Protein AF-A0A2X1H2M9-F1 (afdb_monomer_lite)

Structure (mmCIF, N/CA/C/O backbone):
data_AF-A0A2X1H2M9-F1
#
_entry.id   AF-A0A2X1H2M9-F1
#
loop_
_atom_site.group_PDB
_atom_site.id
_atom_site.type_symbol
_atom_site.label_atom_id
_atom_site.label_alt_id
_atom_site.label_comp_id
_atom_site.label_asym_id
_atom_site.label_entity_id
_atom_site.label_seq_id
_atom_site.pdbx_PDB_ins_code
_atom_site.Cartn_x
_atom_site.Cartn_y
_atom_site.Cartn_z
_atom_site.occupancy
_atom_site.B_iso_or_equiv
_atom_site.auth_seq_id
_atom_site.auth_comp_id
_atom_site.auth_asym_id
_atom_site.auth_atom_id
_atom_site.pdbx_PDB_model_num
ATOM 1 N N . MET A 1 1 ? 17.904 -31.950 -15.351 1.00 80.81 1 MET A N 1
ATOM 2 C CA . MET A 1 1 ? 18.878 -31.372 -16.317 1.00 80.81 1 MET A CA 1
ATOM 3 C C . MET A 1 1 ? 19.883 -30.511 -15.540 1.00 80.81 1 MET A C 1
ATOM 5 O O . MET A 1 1 ? 19.504 -30.005 -14.493 1.00 80.81 1 MET A O 1
ATOM 9 N N . LYS A 1 2 ? 21.153 -30.356 -15.945 1.00 85.75 2 LYS A N 1
ATOM 10 C CA . LYS A 1 2 ? 22.104 -29.444 -15.259 1.00 85.75 2 LYS A CA 1
ATOM 11 C C . LYS A 1 2 ? 22.202 -28.134 -16.041 1.00 85.75 2 LYS A C 1
ATOM 13 O O . LYS A 1 2 ? 22.346 -28.184 -17.255 1.00 85.75 2 LYS A O 1
ATOM 18 N N . GLY A 1 3 ? 22.130 -27.000 -15.351 1.00 85.25 3 GLY A N 1
ATOM 19 C CA . GLY A 1 3 ? 22.289 -25.674 -15.940 1.00 85.25 3 GLY A CA 1
ATOM 20 C C . GLY A 1 3 ? 23.751 -25.268 -16.149 1.00 85.25 3 GLY A C 1
ATOM 21 O O . GLY A 1 3 ? 24.701 -26.011 -15.846 1.00 85.25 3 GLY A O 1
ATOM 22 N N . ASP A 1 4 ? 23.925 -24.048 -16.648 1.00 90.62 4 ASP A N 1
ATOM 23 C CA . ASP A 1 4 ? 25.236 -23.469 -16.922 1.00 90.62 4 ASP A CA 1
ATOM 24 C C . ASP A 1 4 ? 26.078 -23.276 -15.659 1.00 90.62 4 ASP A C 1
ATOM 26 O O . ASP A 1 4 ? 25.586 -23.181 -14.530 1.00 90.62 4 ASP A O 1
ATOM 30 N N . LYS A 1 5 ? 27.403 -23.264 -15.845 1.00 89.62 5 LYS A N 1
ATOM 31 C CA . LYS A 1 5 ? 28.344 -23.098 -14.736 1.00 89.62 5 LYS A CA 1
ATOM 32 C C . LYS A 1 5 ? 28.376 -21.631 -14.318 1.00 89.62 5 LYS A C 1
ATOM 34 O O . LYS A 1 5 ? 28.976 -20.797 -14.991 1.00 89.62 5 LYS A O 1
ATOM 39 N N . VAL A 1 6 ? 27.811 -21.344 -13.154 1.00 88.44 6 VAL A N 1
ATOM 40 C CA . VAL A 1 6 ? 27.888 -20.031 -12.517 1.00 88.44 6 VAL A CA 1
ATOM 41 C C . VAL A 1 6 ? 29.233 -19.915 -11.805 1.00 88.44 6 VAL A C 1
ATOM 43 O O . VAL A 1 6 ? 29.541 -20.702 -10.911 1.00 88.44 6 VAL A O 1
ATOM 46 N N . LEU A 1 7 ? 30.063 -18.949 -12.201 1.00 89.06 7 LEU A N 1
ATOM 47 C CA . LEU A 1 7 ? 31.366 -18.697 -11.579 1.00 89.06 7 LEU A CA 1
ATOM 48 C C . LEU A 1 7 ? 31.261 -17.578 -10.539 1.00 89.06 7 LEU A C 1
ATOM 50 O O . LEU A 1 7 ? 31.043 -16.416 -10.874 1.00 89.06 7 LEU A O 1
ATOM 54 N N . VAL A 1 8 ? 31.494 -17.918 -9.275 1.00 85.12 8 VAL A N 1
ATOM 55 C CA . VAL A 1 8 ? 31.587 -16.968 -8.167 1.00 85.12 8 VAL A CA 1
ATOM 56 C C . VAL A 1 8 ? 33.045 -16.559 -7.986 1.00 85.12 8 VAL A C 1
ATOM 58 O O . VAL A 1 8 ? 33.900 -17.358 -7.597 1.00 85.12 8 VAL A O 1
ATOM 61 N N . PHE A 1 9 ? 33.338 -15.289 -8.261 1.00 87.75 9 PHE A N 1
ATOM 62 C CA . PHE A 1 9 ? 34.665 -14.713 -8.067 1.00 87.75 9 PHE A CA 1
ATOM 63 C C . PHE A 1 9 ? 34.738 -13.938 -6.753 1.00 87.75 9 PHE A C 1
ATOM 65 O O . PHE A 1 9 ? 34.072 -12.919 -6.577 1.00 87.75 9 PHE A O 1
ATOM 72 N N . LYS A 1 10 ? 35.601 -14.386 -5.840 1.00 88.88 10 LYS A N 1
ATOM 73 C CA . LYS A 1 10 ? 35.877 -13.703 -4.576 1.00 88.88 10 LYS A CA 1
ATOM 74 C C . LYS A 1 10 ? 37.287 -13.126 -4.604 1.00 88.88 10 LYS A C 1
ATOM 76 O O . LYS A 1 10 ? 38.259 -13.853 -4.788 1.00 88.88 10 LYS A O 1
ATOM 81 N N . LYS A 1 11 ? 37.411 -11.814 -4.392 1.00 90.75 11 LYS A N 1
ATOM 82 C CA . LYS A 1 11 ? 38.694 -11.096 -4.381 1.00 90.75 11 LYS A CA 1
ATOM 83 C C . LYS A 1 11 ? 38.776 -10.165 -3.179 1.00 90.75 11 LYS A C 1
ATOM 85 O O . LYS A 1 11 ? 37.911 -9.312 -3.002 1.00 90.75 11 LYS A O 1
ATOM 90 N N . LYS A 1 12 ? 39.837 -10.290 -2.378 1.00 90.75 12 LYS A N 1
ATOM 91 C CA . LYS A 1 12 ? 40.106 -9.408 -1.230 1.00 90.75 12 LYS A CA 1
ATOM 92 C C . LYS A 1 12 ? 41.266 -8.472 -1.565 1.00 90.75 12 LYS A C 1
ATOM 94 O O . LYS A 1 12 ? 42.352 -8.913 -1.943 1.00 90.75 12 LYS A O 1
ATOM 99 N N . ARG A 1 13 ? 41.041 -7.158 -1.457 1.00 86.44 13 ARG A N 1
ATOM 100 C CA . ARG A 1 13 ? 42.069 -6.142 -1.743 1.00 86.44 13 ARG A CA 1
ATOM 101 C C . ARG A 1 13 ? 43.214 -6.266 -0.725 1.00 86.44 13 ARG A C 1
ATOM 103 O O . ARG A 1 13 ? 42.954 -6.475 0.454 1.00 86.44 13 ARG A O 1
ATOM 110 N N . ARG A 1 14 ? 44.464 -6.104 -1.179 1.00 86.38 14 ARG A N 1
ATOM 111 C CA . ARG A 1 14 ? 45.709 -6.100 -0.368 1.00 86.38 14 ARG A CA 1
ATOM 112 C C . ARG A 1 14 ? 46.116 -7.425 0.292 1.00 86.38 14 ARG A C 1
ATOM 114 O O . ARG A 1 14 ? 47.089 -7.445 1.029 1.00 86.38 14 ARG A O 1
ATOM 121 N N . LYS A 1 15 ? 45.396 -8.522 0.046 1.00 86.00 15 LYS A N 1
ATOM 122 C CA . LYS A 1 15 ? 45.678 -9.823 0.679 1.00 86.00 15 LYS A CA 1
ATOM 123 C C . LYS A 1 15 ? 46.016 -10.939 -0.312 1.00 86.00 15 LYS A C 1
ATOM 125 O O . LYS A 1 15 ? 45.961 -12.096 0.069 1.00 86.00 15 LYS A O 1
ATOM 130 N N . GLY A 1 16 ? 46.274 -10.624 -1.587 1.00 81.62 16 GLY A N 1
ATOM 131 C CA . GLY A 1 16 ? 46.575 -11.616 -2.641 1.00 81.62 16 GLY A CA 1
ATOM 132 C C . GLY A 1 16 ? 45.422 -12.569 -3.002 1.00 81.62 16 GLY A C 1
ATOM 133 O O . GLY A 1 16 ? 45.387 -13.107 -4.100 1.00 81.62 16 GLY A O 1
ATOM 134 N N . TYR A 1 17 ? 44.430 -12.705 -2.124 1.00 87.69 1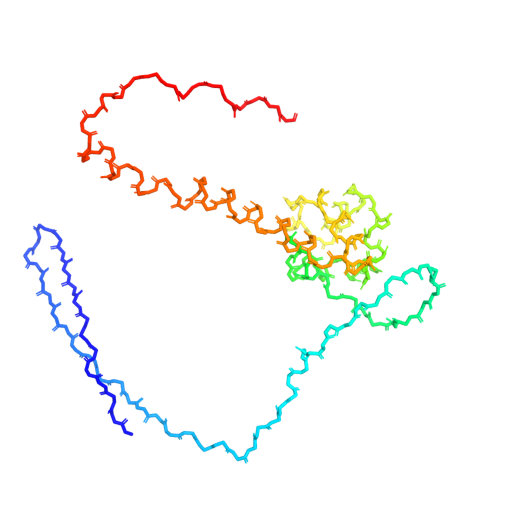7 TYR A N 1
ATOM 135 C CA . TYR A 1 17 ? 43.310 -13.624 -2.225 1.00 87.69 17 TYR A CA 1
ATOM 136 C C . TYR A 1 17 ? 42.391 -13.300 -3.408 1.00 87.69 17 TYR A C 1
ATOM 138 O O . TYR A 1 17 ? 41.703 -12.268 -3.428 1.00 87.69 17 TYR A O 1
ATOM 146 N N . LYS A 1 18 ? 42.373 -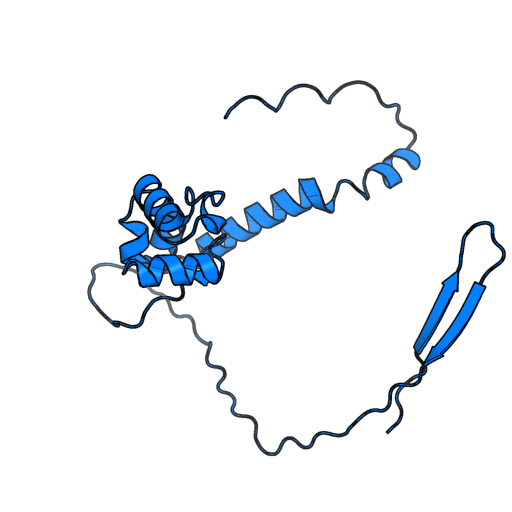14.212 -4.382 1.00 87.19 18 LYS A N 1
ATOM 147 C CA . LYS A 1 18 ? 41.492 -14.235 -5.553 1.00 87.19 18 LYS A CA 1
ATOM 148 C C . LYS A 1 18 ? 41.121 -15.692 -5.826 1.00 87.19 18 LYS A C 1
ATOM 150 O O . LYS A 1 18 ? 41.986 -16.472 -6.196 1.00 87.19 18 LYS A O 1
ATOM 155 N N . VAL A 1 19 ? 39.854 -16.045 -5.657 1.00 88.81 19 VAL A N 1
ATOM 156 C CA . VAL A 1 19 ? 39.346 -17.406 -5.867 1.00 88.81 19 VAL A CA 1
ATOM 157 C C . VAL A 1 19 ? 38.171 -17.348 -6.835 1.00 88.81 19 VAL A C 1
ATOM 159 O O . VAL A 1 19 ? 37.316 -16.468 -6.719 1.00 88.81 19 VAL A O 1
ATOM 162 N N . LYS A 1 20 ? 38.138 -18.266 -7.804 1.00 87.69 20 LYS A N 1
ATOM 163 C CA . LYS A 1 20 ? 36.997 -18.493 -8.698 1.00 87.69 20 LYS A CA 1
ATOM 164 C C . LYS A 1 20 ? 36.438 -19.876 -8.385 1.00 87.69 20 LYS A C 1
ATOM 166 O O . LYS A 1 20 ? 37.041 -20.864 -8.785 1.00 87.69 20 LYS A O 1
ATOM 171 N N . ASN A 1 21 ? 35.303 -19.937 -7.697 1.00 83.88 21 ASN A N 1
ATOM 172 C CA . ASN A 1 21 ? 34.604 -21.197 -7.447 1.00 83.88 21 ASN A CA 1
ATOM 173 C C . ASN A 1 21 ? 33.381 -21.280 -8.357 1.00 83.88 21 ASN A C 1
ATOM 175 O O . ASN A 1 21 ? 32.651 -20.305 -8.504 1.00 83.88 21 ASN A O 1
ATOM 179 N N . GLY A 1 22 ? 33.176 -22.430 -8.996 1.00 89.12 22 GLY A N 1
ATOM 180 C CA . GLY A 1 22 ? 32.034 -22.665 -9.877 1.00 89.12 22 GLY A CA 1
ATOM 181 C C . GLY A 1 22 ? 30.931 -23.458 -9.187 1.00 89.12 22 GLY A C 1
ATOM 182 O O . GLY A 1 22 ? 31.221 -24.401 -8.459 1.00 89.12 22 GLY A O 1
ATOM 183 N N . HIS A 1 23 ? 29.677 -23.120 -9.469 1.00 90.12 23 HIS A N 1
ATOM 184 C CA . HIS A 1 23 ? 28.495 -23.886 -9.087 1.00 90.12 23 HIS A CA 1
ATOM 185 C C . HIS A 1 23 ? 27.689 -24.240 -10.344 1.00 90.12 23 HIS A C 1
ATOM 187 O O . HIS A 1 23 ? 27.557 -23.419 -11.251 1.00 90.12 23 HIS A O 1
ATOM 193 N N . ARG A 1 24 ? 27.165 -25.467 -10.421 1.00 89.25 24 ARG A N 1
ATOM 194 C CA . ARG A 1 24 ? 26.214 -25.876 -11.464 1.00 89.25 24 ARG A CA 1
ATOM 195 C C . ARG A 1 24 ? 24.869 -26.122 -10.805 1.00 89.25 24 ARG A C 1
ATOM 197 O O . ARG A 1 24 ? 24.756 -27.028 -9.983 1.00 89.25 24 ARG A O 1
ATOM 204 N N . GLN A 1 25 ? 23.875 -25.333 -11.186 1.00 88.31 25 GLN A N 1
ATOM 205 C CA . GLN A 1 25 ? 22.525 -25.482 -10.669 1.00 88.31 25 GLN A CA 1
ATOM 206 C C . GLN A 1 25 ? 21.851 -26.684 -11.335 1.00 88.31 25 GLN A C 1
ATOM 208 O O . GLN A 1 25 ? 21.905 -26.843 -12.556 1.00 88.31 25 GLN A O 1
ATOM 213 N N . PHE A 1 26 ? 21.232 -27.550 -10.543 1.00 89.31 26 PHE A N 1
ATOM 214 C CA . PHE A 1 26 ? 20.363 -28.593 -11.074 1.00 89.31 26 PHE A CA 1
ATOM 215 C C . PHE A 1 26 ? 19.000 -27.976 -11.375 1.00 89.31 26 PHE A C 1
ATOM 217 O O . PHE A 1 26 ? 18.428 -27.286 -10.535 1.00 89.31 26 PHE A O 1
ATOM 224 N N . LEU A 1 27 ? 18.510 -28.196 -12.590 1.00 87.62 27 LEU A N 1
ATOM 225 C CA . LEU A 1 27 ? 17.196 -27.752 -13.027 1.00 87.62 27 LEU A CA 1
ATOM 226 C C . LEU A 1 27 ? 16.200 -28.899 -12.875 1.00 87.62 27 LEU A C 1
ATOM 228 O O . LEU A 1 27 ? 16.479 -30.036 -13.287 1.00 87.62 27 LEU A O 1
ATOM 232 N N . THR A 1 28 ? 15.040 -28.561 -12.324 1.00 89.00 28 THR A N 1
ATOM 233 C CA . THR A 1 28 ? 13.846 -29.399 -12.286 1.00 89.00 28 THR A CA 1
ATOM 234 C C . THR A 1 28 ? 12.938 -29.035 -13.455 1.00 89.00 28 THR A C 1
ATOM 236 O O . THR A 1 28 ? 12.855 -27.876 -13.860 1.00 89.00 28 THR A O 1
ATOM 239 N N . GLN A 1 29 ? 12.289 -30.041 -14.031 1.00 86.62 29 GLN A N 1
ATOM 240 C CA . GLN A 1 29 ? 11.278 -29.843 -15.061 1.00 86.62 29 GLN A CA 1
ATOM 241 C C . GLN A 1 29 ? 9.915 -29.847 -14.379 1.00 86.62 29 GLN A C 1
ATOM 243 O O . GLN A 1 29 ? 9.612 -30.767 -13.623 1.00 86.62 29 GLN A O 1
ATOM 248 N N . ILE A 1 30 ? 9.121 -28.810 -14.625 1.00 88.75 30 ILE A N 1
ATOM 249 C CA . ILE A 1 30 ? 7.754 -28.704 -14.118 1.00 88.75 30 ILE A CA 1
ATOM 250 C C . ILE A 1 30 ? 6.829 -28.838 -15.320 1.00 88.75 30 ILE A C 1
ATOM 252 O O . ILE A 1 30 ? 6.968 -28.094 -16.292 1.00 88.75 30 ILE A O 1
ATOM 256 N N . VAL A 1 31 ? 5.912 -29.798 -15.258 1.00 91.56 31 VAL A N 1
ATOM 257 C CA . VAL A 1 31 ? 4.810 -29.920 -16.213 1.00 91.56 31 VAL A CA 1
ATOM 258 C C . VAL A 1 31 ? 3.658 -29.086 -15.673 1.00 91.56 31 VAL A C 1
ATOM 260 O O . VAL A 1 31 ? 3.276 -29.229 -14.514 1.00 91.56 31 VAL A O 1
ATOM 263 N N . ILE A 1 32 ? 3.145 -28.176 -16.493 1.00 87.50 32 ILE A N 1
ATOM 264 C CA . ILE A 1 32 ? 1.996 -27.347 -16.143 1.00 87.50 32 ILE A CA 1
ATOM 265 C C . ILE A 1 32 ? 0.809 -27.914 -16.907 1.00 87.50 32 ILE A C 1
ATOM 267 O O . ILE A 1 32 ? 0.749 -27.793 -18.126 1.00 87.50 32 ILE A O 1
ATOM 271 N N . GLU A 1 33 ? -0.104 -28.557 -16.189 1.00 90.50 33 GLU A N 1
ATOM 272 C CA . GLU A 1 33 ? -1.267 -29.216 -16.791 1.00 90.50 33 GLU A CA 1
ATOM 273 C C . GLU A 1 33 ? -2.350 -28.213 -17.191 1.00 90.50 33 GLU A C 1
ATOM 275 O O . GLU A 1 33 ? -2.960 -28.353 -18.243 1.00 90.50 33 GLU A O 1
ATOM 280 N N . ASN A 1 34 ? -2.569 -27.173 -16.382 1.00 83.25 34 ASN A N 1
ATOM 281 C CA . ASN A 1 34 ? -3.553 -26.134 -16.658 1.00 83.25 34 ASN A CA 1
ATOM 282 C C . ASN A 1 34 ? -3.083 -24.780 -16.131 1.00 83.25 34 ASN A C 1
ATOM 284 O O . ASN A 1 34 ? -2.552 -24.666 -15.026 1.00 83.25 34 ASN A O 1
ATOM 288 N N . ILE A 1 35 ? -3.328 -23.735 -16.918 1.00 83.00 35 ILE A N 1
ATOM 289 C CA . ILE A 1 35 ? -3.108 -22.346 -16.523 1.00 83.00 35 ILE A CA 1
ATOM 290 C C . ILE A 1 35 ? -4.484 -21.706 -16.390 1.00 83.00 35 ILE A C 1
ATOM 292 O O . ILE A 1 35 ? -5.153 -21.436 -17.386 1.00 83.00 35 ILE A O 1
ATOM 296 N N . VAL A 1 36 ? -4.912 -21.430 -15.158 1.00 79.19 36 VAL A N 1
ATOM 297 C CA . VAL A 1 36 ? -6.049 -20.534 -14.933 1.00 79.19 36 VAL A CA 1
ATOM 298 C C . VAL A 1 36 ? -5.607 -19.126 -15.316 1.00 79.19 36 VAL A C 1
ATOM 300 O O . VAL A 1 36 ? -4.901 -18.450 -14.569 1.00 79.19 36 VAL A O 1
ATOM 303 N N . ALA A 1 37 ? -6.002 -18.668 -16.505 1.00 63.56 37 ALA A N 1
ATOM 304 C CA . ALA A 1 37 ? -5.729 -17.321 -17.012 1.00 63.56 37 ALA A CA 1
ATOM 305 C C . ALA A 1 37 ? -6.506 -16.220 -16.248 1.00 63.56 37 ALA A C 1
ATOM 307 O O . ALA A 1 37 ? -6.915 -15.212 -16.818 1.00 63.56 37 ALA A O 1
ATOM 308 N N . SER A 1 38 ? -6.729 -16.404 -14.945 1.00 54.47 38 SER A N 1
ATOM 309 C CA . SER A 1 38 ? -7.549 -15.545 -14.099 1.00 54.47 38 SER A CA 1
ATOM 310 C C . SER A 1 38 ? -6.900 -15.301 -12.736 1.00 54.47 38 SER A C 1
ATOM 312 O O . SER A 1 38 ? -7.502 -15.502 -11.685 1.00 54.47 38 SER A O 1
ATOM 314 N N . GLY A 1 39 ? -5.682 -14.764 -12.751 1.00 52.84 39 GLY A N 1
ATOM 315 C CA . GLY A 1 39 ? -5.355 -13.680 -11.829 1.00 52.84 39 GLY A CA 1
ATOM 316 C C . GLY A 1 39 ? -5.985 -12.403 -12.382 1.00 52.84 39 GLY A C 1
ATOM 317 O O . GLY A 1 39 ? -5.335 -11.659 -13.110 1.00 52.84 39 GLY A O 1
ATOM 318 N N . ALA A 1 40 ? -7.276 -12.191 -12.123 1.00 47.78 40 ALA A N 1
ATOM 319 C CA . ALA A 1 40 ? -8.020 -11.055 -12.650 1.00 47.78 40 ALA A CA 1
ATOM 320 C C . ALA A 1 40 ? -7.379 -9.715 -12.239 1.00 47.78 40 ALA A C 1
ATOM 322 O O . ALA A 1 40 ? -7.468 -9.287 -11.086 1.00 47.78 40 ALA A O 1
ATOM 323 N N . LYS A 1 41 ? -6.782 -9.025 -13.217 1.00 47.25 41 LYS A N 1
ATOM 324 C CA . LYS A 1 41 ? -6.807 -7.560 -13.311 1.00 47.25 41 LYS A CA 1
ATOM 325 C C . LYS A 1 41 ? -6.576 -7.090 -14.749 1.00 47.25 41 LYS A C 1
ATOM 327 O O . LYS A 1 41 ? -5.499 -6.653 -15.135 1.00 47.25 41 LYS A O 1
ATOM 332 N N . SER A 1 42 ? -7.654 -7.132 -15.514 1.00 38.03 42 SER A N 1
ATOM 333 C CA . SER A 1 42 ? -7.964 -6.233 -16.626 1.00 38.03 42 SER A CA 1
ATOM 334 C C . SER A 1 42 ? -9.461 -5.903 -16.442 1.00 38.03 42 SER A C 1
ATOM 336 O O . SER A 1 42 ? -10.198 -6.736 -15.926 1.00 38.03 42 SER A O 1
ATOM 338 N N . THR A 1 43 ? -9.981 -4.696 -16.638 1.00 37.53 43 THR A N 1
ATOM 339 C CA . THR A 1 43 ? -9.722 -3.696 -17.674 1.00 37.53 43 THR A CA 1
ATOM 340 C C . THR A 1 43 ? -10.170 -2.295 -17.220 1.00 37.53 43 THR A C 1
ATOM 342 O O . THR A 1 43 ? -10.988 -2.123 -16.318 1.00 37.53 43 THR A O 1
ATOM 345 N N . GLN A 1 44 ? -9.605 -1.283 -17.879 1.00 40.59 44 GLN A N 1
ATOM 346 C CA . GLN A 1 44 ? -10.081 0.098 -17.922 1.00 40.59 44 GLN A CA 1
ATOM 347 C C . GLN A 1 44 ? -11.388 0.210 -18.723 1.00 40.59 44 GLN A C 1
ATOM 349 O O . GLN A 1 44 ? -11.486 -0.386 -19.791 1.00 40.59 44 GLN A O 1
ATOM 354 N N . ALA A 1 45 ? -12.293 1.094 -18.294 1.00 41.22 45 ALA A N 1
ATOM 355 C CA . ALA A 1 45 ? -13.068 1.966 -19.181 1.00 41.22 45 ALA A CA 1
ATOM 356 C C . ALA A 1 45 ? -13.564 3.193 -18.390 1.00 41.22 45 ALA A C 1
ATOM 358 O O . ALA A 1 45 ? -14.150 3.061 -17.320 1.00 41.22 45 ALA A O 1
ATOM 359 N N . LYS A 1 46 ? -13.292 4.394 -18.912 1.00 43.03 46 LYS A N 1
ATOM 360 C CA . LYS A 1 46 ? -13.869 5.688 -18.498 1.00 43.03 46 LYS A CA 1
ATOM 361 C C . LYS A 1 46 ? -14.974 6.001 -19.524 1.00 43.03 46 LYS A C 1
ATOM 363 O O . LYS A 1 46 ? -14.709 5.784 -20.706 1.00 43.03 46 LYS A O 1
ATOM 368 N N . PRO A 1 47 ? -16.152 6.524 -19.133 1.00 45.81 47 PRO A N 1
ATOM 369 C CA . PRO A 1 47 ? 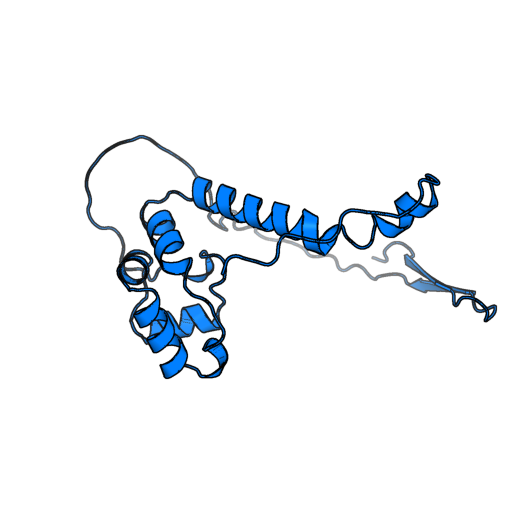-16.297 7.981 -19.140 1.00 45.81 47 PRO A CA 1
ATOM 370 C C . PRO A 1 47 ? -17.121 8.583 -17.975 1.00 45.81 47 PRO A C 1
ATOM 372 O O . PRO A 1 47 ? -18.059 7.998 -17.457 1.00 45.81 47 PRO A O 1
ATOM 375 N N . LYS A 1 48 ? -16.674 9.789 -17.602 1.00 42.34 48 LYS A N 1
ATOM 376 C CA . LYS A 1 48 ? -17.334 10.990 -17.044 1.00 42.34 48 LYS A CA 1
ATOM 377 C C . LYS A 1 48 ? -18.793 10.948 -16.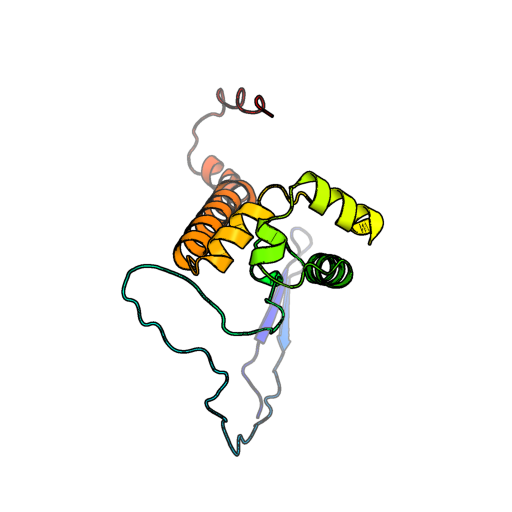504 1.00 42.34 48 LYS A C 1
ATOM 379 O O . LYS A 1 48 ? -19.729 10.717 -17.257 1.00 42.34 48 LYS A O 1
ATOM 384 N N . THR A 1 49 ? -18.902 11.478 -15.274 1.00 31.53 49 THR A N 1
ATOM 385 C CA . THR A 1 49 ? -19.916 12.427 -14.741 1.00 31.53 49 THR A CA 1
ATOM 386 C C . THR A 1 49 ? -21.024 11.888 -13.816 1.00 31.53 49 THR A C 1
ATOM 388 O O . THR A 1 49 ? -21.857 11.089 -14.208 1.00 31.53 49 THR A O 1
ATOM 391 N N . GLU A 1 50 ? -20.995 12.453 -12.598 1.00 41.78 50 GLU A N 1
ATOM 392 C CA . GLU A 1 50 ? -22.022 12.648 -11.557 1.00 41.78 50 GLU A CA 1
ATOM 393 C C . GLU A 1 50 ? -22.803 11.495 -10.893 1.00 41.78 50 GLU A C 1
ATOM 395 O O . GLU A 1 50 ? -23.569 10.767 -11.506 1.00 41.78 50 GLU A O 1
ATOM 400 N N . LYS A 1 51 ? -22.719 11.563 -9.551 1.00 37.69 51 LYS A N 1
ATOM 401 C CA . LYS A 1 51 ? -23.619 11.082 -8.489 1.00 37.69 51 LYS A CA 1
ATOM 402 C C . LYS A 1 51 ? -23.583 9.586 -8.135 1.00 37.69 51 LYS A C 1
ATOM 404 O O . LYS A 1 51 ? -23.952 8.700 -8.891 1.00 37.69 51 LYS A O 1
ATOM 409 N N . ALA A 1 52 ? -23.147 9.369 -6.889 1.00 46.09 52 ALA A N 1
ATOM 410 C CA . ALA A 1 52 ? -23.326 8.182 -6.051 1.00 46.09 52 ALA A CA 1
ATOM 411 C C . ALA A 1 52 ? -24.758 7.599 -6.164 1.00 46.09 52 ALA A C 1
ATOM 413 O O . ALA A 1 52 ? -25.668 8.396 -6.399 1.00 46.09 52 ALA A O 1
ATOM 414 N N . PRO A 1 53 ? -25.013 6.294 -5.888 1.00 55.69 53 PRO A N 1
ATOM 415 C CA . PRO A 1 53 ? -24.349 5.550 -4.809 1.00 55.69 53 PRO A CA 1
ATOM 416 C C . PRO A 1 53 ? -24.176 4.006 -4.989 1.00 55.69 53 PRO A C 1
ATOM 418 O O . PRO A 1 53 ? -24.731 3.372 -5.874 1.00 55.69 53 PRO A O 1
ATOM 421 N N . VAL A 1 54 ? -23.398 3.420 -4.066 1.00 55.31 54 VAL A N 1
ATOM 422 C CA . VAL A 1 54 ? -23.329 2.006 -3.605 1.00 55.31 54 VAL A CA 1
ATOM 423 C C . VAL A 1 54 ? -23.048 0.852 -4.597 1.00 55.31 54 VAL A C 1
ATOM 425 O O . VAL A 1 54 ? -23.919 0.400 -5.333 1.00 55.31 54 VAL A O 1
ATOM 428 N N . LYS A 1 55 ? -21.856 0.246 -4.461 1.00 39.34 55 LYS A N 1
ATOM 429 C CA . LYS A 1 55 ? -21.537 -1.206 -4.551 1.00 39.34 55 LYS A CA 1
ATOM 430 C C . LYS A 1 55 ? -20.027 -1.325 -4.283 1.00 39.34 55 LYS A C 1
ATOM 432 O O . LYS A 1 55 ? -19.247 -0.740 -5.015 1.00 39.34 55 LYS A O 1
ATOM 437 N N . SER A 1 56 ? -19.509 -1.973 -3.249 1.00 39.22 56 SER A N 1
ATOM 438 C CA . SER A 1 56 ? -19.967 -3.128 -2.480 1.00 39.22 56 SER A CA 1
ATOM 439 C C . SER A 1 56 ? -19.272 -3.121 -1.117 1.00 39.22 56 SER A C 1
ATOM 441 O O . SER A 1 56 ? -18.094 -2.784 -1.053 1.00 39.22 56 SER A O 1
ATOM 443 N N . ALA A 1 57 ? -19.978 -3.559 -0.075 1.00 49.97 57 ALA A N 1
ATOM 444 C CA . ALA A 1 57 ? -19.480 -3.825 1.275 1.00 49.97 57 ALA A CA 1
ATOM 445 C C . ALA A 1 57 ? -18.441 -4.969 1.311 1.00 49.97 57 ALA A C 1
ATOM 447 O O . ALA A 1 57 ? -18.673 -6.041 1.861 1.00 49.97 57 ALA A O 1
ATOM 448 N N . LYS A 1 58 ? -17.297 -4.755 0.666 1.00 60.66 58 LYS A N 1
ATOM 449 C CA . LYS A 1 58 ? -16.068 -5.519 0.855 1.00 60.66 58 LYS A CA 1
ATOM 450 C C . LYS A 1 58 ? -15.056 -4.527 1.399 1.00 60.66 58 LYS A C 1
ATOM 452 O O . LYS A 1 58 ? -14.931 -3.444 0.836 1.00 60.66 58 LYS A O 1
ATOM 457 N N . ALA A 1 59 ? -14.394 -4.887 2.495 1.00 72.69 59 ALA A N 1
ATOM 458 C CA . ALA A 1 59 ? -13.331 -4.073 3.066 1.00 72.69 59 ALA A CA 1
ATOM 459 C C . ALA A 1 59 ? -12.340 -3.673 1.962 1.00 72.69 59 ALA A C 1
ATOM 461 O O . ALA A 1 59 ? -11.936 -4.505 1.139 1.00 72.69 59 ALA A O 1
ATOM 462 N N . ASP A 1 60 ? -11.996 -2.391 1.920 1.00 85.81 60 ASP A N 1
ATOM 463 C CA . ASP A 1 60 ? -11.027 -1.877 0.971 1.00 85.81 60 ASP A CA 1
ATOM 464 C C . ASP A 1 60 ? -9.618 -2.312 1.372 1.00 85.81 60 ASP A C 1
ATOM 466 O O . ASP A 1 60 ? -9.261 -2.434 2.543 1.00 85.81 60 ASP A O 1
ATOM 470 N N . ASP A 1 61 ? -8.771 -2.503 0.367 1.00 87.00 61 ASP A N 1
ATOM 471 C CA . ASP A 1 61 ? -7.365 -2.816 0.590 1.00 87.00 61 ASP A CA 1
ATOM 472 C C . ASP A 1 61 ? -6.575 -1.541 0.921 1.00 87.00 61 ASP A C 1
ATOM 474 O O . ASP A 1 61 ? -5.995 -0.899 0.037 1.00 87.00 61 ASP A O 1
ATOM 478 N N . LEU A 1 62 ? -6.559 -1.178 2.207 1.00 87.69 62 LEU A N 1
ATOM 479 C CA . LEU A 1 62 ? -5.869 0.007 2.732 1.00 87.69 62 LEU A CA 1
ATOM 480 C C . LEU A 1 62 ? -4.364 0.027 2.415 1.00 87.69 62 LEU A C 1
ATOM 482 O O . LEU A 1 62 ? -3.767 1.098 2.367 1.00 87.69 62 LEU A O 1
ATOM 486 N N . LYS A 1 63 ? -3.752 -1.126 2.107 1.00 89.62 63 LYS A N 1
ATOM 487 C CA . LYS A 1 63 ? -2.326 -1.247 1.742 1.00 89.62 63 LYS A CA 1
ATOM 488 C C . LYS A 1 63 ? -1.982 -0.570 0.409 1.00 89.62 63 LYS A C 1
ATOM 490 O O . LYS A 1 63 ? -0.811 -0.436 0.068 1.00 89.62 63 LYS A O 1
ATOM 495 N N . LYS A 1 64 ? -2.985 -0.152 -0.373 1.00 86.44 64 LYS A N 1
ATOM 496 C CA . LYS A 1 64 ? -2.784 0.628 -1.609 1.00 86.44 64 LYS A CA 1
ATOM 497 C C . LYS A 1 64 ? -2.378 2.078 -1.348 1.00 86.44 64 LYS A C 1
ATOM 499 O O . LYS A 1 64 ? -1.926 2.749 -2.274 1.00 86.44 64 LYS A O 1
ATOM 504 N N . ILE A 1 65 ? -2.573 2.559 -0.125 1.00 86.31 65 ILE A N 1
ATOM 505 C CA . ILE A 1 65 ? -2.165 3.888 0.318 1.00 86.31 65 ILE A CA 1
ATOM 506 C C . ILE A 1 65 ? -0.678 3.835 0.680 1.00 86.31 65 ILE A C 1
ATOM 508 O O . ILE A 1 65 ? -0.220 2.933 1.383 1.00 86.31 65 ILE A O 1
ATOM 512 N N . GLU A 1 66 ? 0.097 4.787 0.167 1.00 84.69 66 GLU A N 1
ATOM 513 C CA . GLU A 1 66 ? 1.540 4.832 0.396 1.00 84.69 66 GLU A CA 1
ATOM 514 C C . GLU A 1 66 ? 1.818 5.133 1.877 1.00 84.69 66 GLU A C 1
ATOM 516 O O . GLU A 1 66 ? 1.342 6.120 2.426 1.00 84.69 66 GLU A O 1
ATOM 521 N N . GLY A 1 67 ? 2.587 4.265 2.535 1.00 84.56 67 GLY A N 1
ATOM 522 C CA . GLY A 1 67 ? 2.886 4.384 3.965 1.00 84.56 67 GLY A CA 1
ATOM 523 C C . GLY A 1 67 ? 1.978 3.557 4.880 1.00 84.56 67 GLY A C 1
ATOM 524 O O . GLY A 1 67 ? 2.362 3.322 6.025 1.00 84.56 67 GLY A O 1
ATOM 525 N N . ILE A 1 68 ? 0.851 3.019 4.389 1.00 88.12 68 ILE A N 1
ATOM 526 C CA . ILE A 1 68 ? 0.047 2.054 5.153 1.00 88.12 68 ILE A CA 1
ATOM 527 C C . ILE A 1 68 ? 0.623 0.646 4.966 1.00 88.12 68 ILE A C 1
ATOM 529 O O . ILE A 1 68 ? 0.417 -0.024 3.954 1.00 88.12 68 ILE A O 1
ATOM 533 N N . GLY A 1 69 ? 1.360 0.186 5.977 1.00 85.44 69 GLY A N 1
ATOM 534 C CA . GLY A 1 69 ? 1.835 -1.195 6.067 1.00 85.44 69 GLY A CA 1
ATOM 535 C C . GLY A 1 69 ? 0.749 -2.181 6.529 1.00 85.44 69 GLY A C 1
ATOM 536 O O . GLY A 1 69 ? -0.322 -1.763 6.970 1.00 85.44 69 GLY A O 1
ATOM 537 N N . PRO A 1 70 ? 1.023 -3.502 6.505 1.00 87.69 70 PRO A N 1
ATOM 538 C CA . PRO A 1 70 ? 0.059 -4.525 6.920 1.00 87.69 70 PRO A CA 1
ATOM 539 C C . PRO A 1 70 ? -0.441 -4.328 8.357 1.00 87.69 70 PRO A C 1
ATOM 541 O O . PRO A 1 70 ? -1.641 -4.379 8.583 1.00 87.69 70 PRO A O 1
ATOM 544 N N . LYS A 1 71 ? 0.452 -3.980 9.292 1.00 88.44 71 LYS A N 1
ATOM 545 C CA . LYS A 1 71 ? 0.089 -3.711 10.693 1.00 88.44 71 LYS A CA 1
ATOM 546 C C . LYS A 1 71 ? -0.784 -2.466 10.868 1.00 88.44 71 LYS A C 1
ATOM 548 O O . LYS A 1 71 ? -1.684 -2.463 11.695 1.00 88.44 71 LYS A O 1
ATOM 553 N N . ALA A 1 72 ? -0.523 -1.412 10.091 1.00 87.38 72 ALA A N 1
ATOM 554 C CA . ALA A 1 72 ? -1.339 -0.200 10.126 1.00 87.38 72 ALA A CA 1
ATOM 555 C C . ALA A 1 72 ? -2.731 -0.465 9.534 1.00 87.38 72 ALA A C 1
ATOM 557 O O . ALA A 1 72 ? -3.726 -0.032 10.101 1.00 87.38 72 ALA A O 1
ATOM 558 N N . ALA A 1 73 ? -2.810 -1.229 8.439 1.00 89.19 73 ALA A N 1
ATOM 559 C CA . ALA A 1 73 ? -4.083 -1.648 7.860 1.00 89.19 73 ALA A CA 1
ATOM 560 C C . ALA A 1 73 ? -4.901 -2.506 8.840 1.00 89.19 73 ALA A C 1
ATOM 562 O O . ALA A 1 73 ? -6.087 -2.257 9.012 1.00 89.19 73 ALA A O 1
ATOM 563 N N . GLU A 1 74 ? -4.272 -3.474 9.511 1.00 89.25 74 GLU A N 1
ATOM 564 C CA . GLU A 1 74 ? -4.923 -4.299 10.538 1.00 89.25 74 GLU A CA 1
ATOM 565 C C . GLU A 1 74 ? -5.430 -3.456 11.712 1.00 89.25 74 GLU A C 1
ATOM 567 O O . GLU A 1 74 ? -6.575 -3.625 12.119 1.00 89.25 74 GLU A O 1
ATOM 572 N N . ALA A 1 75 ? -4.629 -2.504 12.204 1.00 89.94 75 ALA A N 1
ATOM 573 C CA . ALA A 1 75 ? -5.037 -1.606 13.283 1.00 89.94 75 ALA A CA 1
ATOM 574 C C . ALA A 1 75 ? -6.238 -0.723 12.898 1.00 89.94 75 ALA A C 1
ATOM 576 O O . ALA A 1 75 ? -7.177 -0.569 13.674 1.00 89.94 75 ALA A O 1
ATOM 577 N N . LEU A 1 76 ? -6.245 -0.186 11.675 1.00 88.44 76 LEU A N 1
ATOM 578 C CA . LEU A 1 76 ? -7.354 0.625 11.169 1.00 88.44 76 LEU A CA 1
ATOM 579 C C . LEU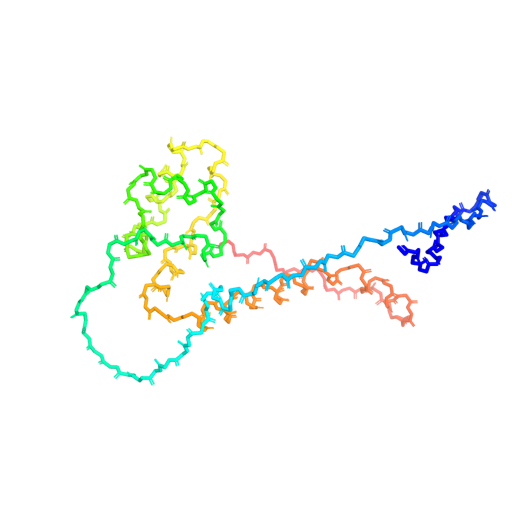 A 1 76 ? -8.635 -0.200 10.991 1.00 88.44 76 LEU A C 1
ATOM 581 O O . LEU A 1 76 ? -9.711 0.248 11.382 1.00 88.44 76 LEU A O 1
ATOM 585 N N . VAL A 1 77 ? -8.522 -1.423 10.466 1.00 90.12 77 VAL A N 1
ATOM 586 C CA . VAL A 1 77 ? -9.658 -2.347 10.332 1.00 90.12 77 VAL A CA 1
ATOM 587 C C . VAL A 1 77 ? -10.190 -2.765 11.705 1.00 90.12 77 VAL A C 1
ATOM 589 O O . VAL A 1 77 ? -11.405 -2.787 11.890 1.00 90.12 77 VAL A O 1
ATOM 592 N N . ALA A 1 78 ? -9.313 -3.029 12.680 1.00 88.44 78 ALA A N 1
ATOM 593 C CA . ALA A 1 78 ? -9.700 -3.336 14.060 1.00 88.44 78 ALA A CA 1
ATOM 594 C C . ALA A 1 78 ? -10.469 -2.176 14.720 1.00 88.44 78 ALA A C 1
ATOM 596 O O . ALA A 1 78 ? -11.416 -2.413 15.464 1.00 88.44 78 ALA A O 1
ATOM 597 N N . ALA A 1 79 ? -10.130 -0.931 14.375 1.00 88.25 79 ALA A N 1
ATOM 598 C CA . ALA A 1 79 ? -10.857 0.271 14.783 1.00 88.25 79 ALA A CA 1
ATOM 599 C C . ALA A 1 79 ? -12.127 0.561 13.947 1.00 88.25 79 ALA A C 1
ATOM 601 O O . ALA A 1 79 ? -12.739 1.620 14.086 1.00 88.25 79 ALA A O 1
ATOM 602 N N . GLY A 1 80 ? -12.529 -0.345 13.046 1.00 87.62 80 GLY A N 1
ATOM 603 C CA . GLY A 1 80 ? -13.726 -0.211 12.205 1.00 87.62 80 GLY A CA 1
ATOM 604 C C . GLY A 1 80 ? -13.555 0.674 10.962 1.00 87.62 80 GLY A C 1
ATOM 605 O O . GLY A 1 80 ? -14.525 0.913 10.228 1.00 87.62 80 GLY A O 1
ATOM 606 N N . VAL A 1 81 ? -12.332 1.143 10.693 1.00 88.38 81 VAL A N 1
ATOM 607 C CA . VAL A 1 81 ? -11.947 1.908 9.499 1.00 88.38 81 VAL A CA 1
ATOM 608 C C . VAL A 1 81 ? -11.492 0.929 8.417 1.00 88.38 81 VAL A C 1
ATOM 610 O O . VAL A 1 81 ? -10.312 0.749 8.154 1.00 88.38 81 VAL A O 1
ATOM 613 N N . ASP A 1 82 ? -12.459 0.264 7.796 1.00 89.56 82 ASP A N 1
ATOM 614 C CA . ASP A 1 82 ? -12.261 -0.806 6.806 1.00 89.56 82 ASP A CA 1
ATOM 615 C C . ASP A 1 82 ? -12.360 -0.347 5.339 1.00 89.56 82 ASP A C 1
ATOM 617 O O . ASP A 1 82 ? -12.178 -1.148 4.427 1.00 89.56 82 ASP A O 1
ATOM 621 N N . THR A 1 83 ? -12.676 0.925 5.089 1.00 90.88 83 THR A N 1
ATOM 622 C CA . THR A 1 83 ? -12.935 1.470 3.746 1.00 90.88 83 THR A CA 1
ATOM 623 C C . THR A 1 83 ? -12.189 2.778 3.522 1.00 90.88 83 THR A C 1
ATOM 625 O O . THR A 1 83 ? -11.985 3.559 4.457 1.00 90.88 83 THR A O 1
ATOM 628 N N . PHE A 1 84 ? -11.830 3.069 2.267 1.00 89.88 84 PHE A N 1
ATOM 629 C CA . PHE A 1 84 ? -11.169 4.326 1.899 1.00 89.88 84 PHE A CA 1
ATOM 630 C C . PHE A 1 84 ? -12.027 5.536 2.273 1.00 89.88 84 PHE A C 1
ATOM 632 O O . PHE A 1 84 ? -11.511 6.537 2.760 1.00 89.88 84 PHE A O 1
ATOM 639 N N . ALA A 1 85 ? -13.348 5.420 2.124 1.00 89.19 85 ALA A N 1
ATOM 640 C CA . ALA A 1 85 ? -14.286 6.476 2.482 1.00 89.19 85 ALA A CA 1
ATOM 641 C C . ALA A 1 85 ? -14.342 6.745 3.997 1.00 89.19 85 ALA A C 1
ATOM 643 O O . ALA A 1 85 ? -14.488 7.897 4.399 1.00 89.19 85 ALA A O 1
ATOM 644 N N . LYS A 1 86 ? -14.228 5.712 4.847 1.00 90.62 86 LYS A N 1
ATOM 645 C CA . LYS A 1 86 ? -14.152 5.898 6.306 1.00 90.62 86 LYS A CA 1
ATOM 646 C C . LYS A 1 86 ? -12.821 6.529 6.706 1.00 90.62 86 LYS A C 1
ATOM 648 O O . LYS A 1 86 ? -12.817 7.446 7.520 1.00 90.62 86 LYS A O 1
ATOM 653 N N . LEU A 1 87 ? -11.718 6.086 6.099 1.00 89.94 87 LEU A N 1
ATOM 654 C CA . LEU A 1 87 ? -10.388 6.627 6.379 1.00 89.94 87 LEU A CA 1
ATOM 655 C C . LEU A 1 87 ? -10.259 8.092 5.944 1.00 89.94 87 LEU A C 1
ATOM 657 O O . LEU A 1 87 ? -9.698 8.895 6.677 1.00 89.94 87 LEU A O 1
ATOM 661 N N . ALA A 1 88 ? -10.818 8.458 4.789 1.00 90.12 88 ALA A N 1
ATOM 662 C CA . ALA A 1 88 ? -10.780 9.827 4.279 1.00 90.12 88 ALA A CA 1
ATOM 663 C C . ALA A 1 88 ? -11.590 10.825 5.125 1.00 90.12 88 ALA A C 1
ATOM 665 O O . ALA A 1 88 ? -11.281 12.013 5.138 1.00 90.12 88 ALA A O 1
ATOM 666 N N . LYS A 1 89 ? -12.625 10.349 5.829 1.00 90.56 89 LYS A N 1
ATOM 667 C CA . LYS A 1 89 ? -13.449 11.168 6.731 1.00 90.56 89 LYS A CA 1
ATOM 668 C C . LYS A 1 89 ? -12.812 11.391 8.102 1.00 90.56 89 LYS A C 1
ATOM 670 O O . LYS A 1 89 ? -13.260 12.280 8.818 1.00 90.56 89 LYS A O 1
ATOM 675 N N . LYS A 1 90 ? -11.828 10.574 8.481 1.00 90.00 90 LYS A N 1
ATOM 676 C CA . LYS A 1 90 ? -11.125 10.695 9.758 1.00 90.00 90 LYS A CA 1
ATOM 677 C C . LYS A 1 90 ? -10.050 11.774 9.683 1.00 90.00 90 LYS A C 1
ATOM 679 O O . LYS A 1 90 ? -9.381 11.925 8.660 1.00 90.00 90 LYS A O 1
ATOM 684 N N . SER A 1 91 ? -9.881 12.519 10.772 1.00 87.19 91 SER A N 1
ATOM 685 C CA . SER A 1 91 ? -8.815 13.511 10.878 1.00 87.19 91 SER A CA 1
ATOM 686 C C . SER A 1 91 ? -7.459 12.828 11.095 1.00 87.19 91 SER A C 1
ATOM 688 O O . SER A 1 91 ? -7.371 11.698 11.582 1.00 87.19 91 SER A O 1
ATOM 690 N N . VAL A 1 92 ? -6.374 13.518 10.735 1.00 87.88 92 VAL A N 1
ATOM 691 C CA . VAL A 1 92 ? -4.998 13.024 10.930 1.00 87.88 92 VAL A CA 1
ATOM 692 C C . VAL A 1 92 ? -4.733 12.702 12.406 1.00 87.88 92 VAL A C 1
ATOM 694 O O . VAL A 1 92 ? -4.072 11.713 12.721 1.00 87.88 92 VAL A O 1
ATOM 697 N N . GLU A 1 93 ? -5.293 13.510 13.304 1.00 88.62 93 GLU A N 1
ATOM 698 C CA . GLU A 1 93 ? -5.187 13.354 14.754 1.00 88.62 93 GLU A CA 1
ATOM 699 C C . GLU A 1 93 ? -5.922 12.106 15.235 1.00 88.62 93 GLU A C 1
ATOM 701 O O . GLU A 1 93 ? -5.335 11.291 15.937 1.00 88.62 93 GLU A O 1
ATOM 706 N N . GLU A 1 94 ? -7.165 11.897 14.793 1.00 89.31 94 GLU A N 1
ATOM 707 C CA . GLU A 1 94 ? -7.932 10.699 15.139 1.00 89.31 94 GLU A CA 1
ATOM 708 C C . GLU A 1 94 ? -7.231 9.427 14.654 1.00 89.31 94 GLU A C 1
ATOM 710 O O . GLU A 1 94 ? -7.161 8.443 15.385 1.00 89.31 94 GLU A O 1
ATOM 715 N N . ILE A 1 95 ? -6.683 9.445 13.433 1.00 88.12 95 ILE A N 1
ATOM 716 C CA . ILE A 1 95 ? -5.923 8.314 12.887 1.00 88.12 95 ILE A CA 1
ATOM 717 C C . ILE A 1 95 ? -4.695 8.041 13.760 1.00 88.12 95 ILE A C 1
ATOM 719 O O . ILE A 1 95 ? -4.418 6.888 14.088 1.00 88.12 95 ILE A O 1
ATOM 723 N N . LYS A 1 96 ? -3.969 9.085 14.166 1.00 90.25 96 LYS A N 1
ATOM 724 C CA . LYS A 1 96 ? -2.795 8.951 15.033 1.00 90.25 96 LYS A CA 1
ATOM 725 C C . LYS A 1 96 ? -3.165 8.379 16.402 1.00 90.25 96 LYS A C 1
ATOM 727 O O . LYS A 1 96 ? -2.488 7.462 16.866 1.00 90.25 96 LYS A O 1
ATOM 732 N N . THR A 1 97 ? -4.251 8.861 17.003 1.00 90.31 97 THR A N 1
ATOM 733 C CA . THR A 1 97 ? -4.776 8.353 18.275 1.00 90.31 97 THR A CA 1
ATOM 734 C C . THR A 1 97 ? -5.136 6.875 18.155 1.00 90.31 97 THR A C 1
ATOM 736 O O . THR A 1 97 ? -4.575 6.069 18.892 1.00 90.31 97 THR A O 1
ATOM 739 N N . ILE A 1 98 ? -5.925 6.490 17.144 1.00 89.56 98 ILE A N 1
ATOM 740 C CA . ILE A 1 98 ? -6.308 5.092 16.876 1.00 89.56 98 ILE A CA 1
ATOM 741 C C . ILE A 1 98 ? -5.079 4.185 16.747 1.00 89.56 98 ILE A C 1
ATOM 743 O O . ILE A 1 98 ? -5.025 3.110 17.345 1.00 89.56 98 ILE A O 1
ATOM 747 N N . LEU A 1 99 ? -4.075 4.602 15.971 1.00 88.19 99 LEU A N 1
ATOM 748 C CA . LEU A 1 99 ? -2.856 3.816 15.775 1.00 88.19 99 LEU A CA 1
ATOM 749 C C . LEU A 1 99 ? -2.061 3.672 17.075 1.00 88.19 99 LEU A C 1
ATOM 751 O O . LEU A 1 99 ? -1.542 2.590 17.338 1.00 88.19 99 LEU A O 1
ATOM 755 N N . SER A 1 100 ? -1.978 4.738 17.875 1.00 87.38 100 SER A N 1
ATOM 756 C CA . SER A 1 100 ? -1.259 4.737 19.151 1.00 87.38 100 SER A CA 1
ATOM 757 C C . SER A 1 100 ? -1.950 3.896 20.229 1.00 87.38 100 SER A C 1
ATOM 759 O O . SER A 1 100 ? -1.265 3.172 20.949 1.00 87.38 100 SER A O 1
ATOM 761 N N . GLU A 1 101 ? -3.286 3.928 20.286 1.00 87.69 101 GLU A N 1
ATOM 762 C CA . GLU A 1 101 ? -4.110 3.119 21.194 1.00 87.69 101 GLU A CA 1
ATOM 763 C C . GLU A 1 101 ? -4.076 1.641 20.804 1.00 87.69 101 GLU A C 1
ATOM 765 O O . GLU A 1 101 ? -3.955 0.768 21.659 1.00 87.69 101 GLU A O 1
ATOM 770 N N . THR A 1 102 ? -4.127 1.353 19.501 1.00 87.75 102 THR A N 1
ATOM 771 C CA . THR A 1 102 ? -4.111 -0.027 19.004 1.00 87.75 102 THR A CA 1
ATOM 772 C C . THR A 1 102 ? -2.721 -0.652 19.111 1.00 87.75 102 THR A C 1
ATOM 774 O O . THR A 1 102 ? -2.586 -1.838 19.410 1.00 87.75 102 THR A O 1
ATOM 777 N N . SER A 1 103 ? -1.656 0.110 18.835 1.00 82.19 103 SER A N 1
ATOM 778 C CA . SER A 1 103 ? -0.291 -0.394 18.963 1.00 82.19 103 SER A CA 1
ATOM 779 C C . SER A 1 103 ? 0.737 0.708 19.186 1.00 82.19 103 SER A C 1
ATOM 781 O O . SER A 1 103 ? 1.030 1.511 18.299 1.00 82.19 103 SER A O 1
ATOM 783 N N . SER A 1 104 ? 1.460 0.618 20.302 1.00 83.75 104 SER A N 1
ATOM 784 C CA . SER A 1 104 ? 2.606 1.487 20.600 1.00 83.75 104 SER A CA 1
ATOM 785 C C . SER A 1 104 ? 3.705 1.425 19.524 1.00 83.75 104 SER A C 1
ATOM 787 O O . SER A 1 104 ? 4.478 2.366 19.369 1.00 83.75 104 SER A O 1
ATOM 789 N N . THR A 1 105 ? 3.764 0.347 18.728 1.00 82.94 105 THR A N 1
ATOM 790 C CA . THR A 1 105 ? 4.721 0.222 17.612 1.00 82.94 105 THR A CA 1
ATOM 791 C C . THR A 1 105 ? 4.399 1.139 16.430 1.00 82.94 105 THR A C 1
ATOM 793 O O . THR A 1 105 ? 5.300 1.489 15.669 1.00 82.94 105 THR A O 1
ATOM 796 N N . LEU A 1 106 ? 3.139 1.556 16.281 1.00 81.19 106 LEU A N 1
ATOM 797 C CA . LEU A 1 106 ? 2.652 2.386 15.177 1.00 81.19 106 LEU A CA 1
ATOM 798 C C . LEU A 1 106 ? 2.683 3.888 15.510 1.00 81.19 106 LEU A C 1
ATOM 800 O O . LEU A 1 106 ? 2.451 4.702 14.625 1.00 81.19 106 LEU A O 1
ATOM 804 N N . ALA A 1 107 ? 3.029 4.268 16.745 1.00 77.56 107 ALA A N 1
ATOM 805 C CA . ALA A 1 107 ? 2.995 5.654 17.223 1.00 77.56 107 ALA A CA 1
ATOM 806 C C . ALA A 1 107 ? 3.926 6.625 16.462 1.00 77.56 107 ALA A C 1
ATOM 808 O O . ALA A 1 107 ? 3.702 7.834 16.472 1.00 77.56 107 ALA A O 1
ATOM 809 N N . HIS A 1 108 ? 4.967 6.104 15.803 1.00 79.44 108 HIS A N 1
ATOM 810 C CA . HIS A 1 108 ? 5.916 6.887 15.004 1.00 79.44 108 HIS A CA 1
ATOM 811 C C . HIS A 1 108 ? 5.466 7.107 13.551 1.00 79.44 108 HIS A C 1
ATOM 813 O O . HIS A 1 108 ? 6.134 7.831 12.814 1.00 79.44 108 HIS A O 1
ATOM 819 N N . LEU A 1 109 ? 4.395 6.439 13.109 1.00 82.75 109 LEU A N 1
ATOM 820 C CA . LEU A 1 109 ? 3.883 6.615 11.757 1.00 82.75 109 LEU A CA 1
ATOM 821 C C . LEU A 1 109 ? 3.236 7.991 11.634 1.00 82.75 109 LEU A C 1
ATOM 823 O O . LEU A 1 109 ? 2.548 8.448 12.546 1.00 82.75 109 LEU A O 1
ATOM 827 N N . ASP A 1 110 ? 3.456 8.626 10.487 1.00 82.50 110 ASP A N 1
ATOM 828 C CA . ASP A 1 110 ? 2.873 9.921 10.169 1.00 82.50 110 ASP A CA 1
ATOM 829 C C . ASP A 1 110 ? 1.703 9.750 9.179 1.00 82.50 110 ASP A C 1
ATOM 831 O O . ASP A 1 110 ? 1.931 9.560 7.976 1.00 82.50 110 ASP A O 1
ATOM 835 N N . PRO A 1 111 ? 0.442 9.782 9.658 1.00 84.94 111 PRO A N 1
ATOM 836 C CA . PRO A 1 111 ? -0.737 9.605 8.821 1.00 84.94 111 PRO A CA 1
ATOM 837 C C . PRO A 1 111 ? -1.139 10.868 8.043 1.00 84.94 111 PRO A C 1
ATOM 839 O O . PRO A 1 111 ? -2.197 10.869 7.411 1.00 84.94 111 PRO A O 1
ATOM 842 N N . GLN A 1 112 ? -0.321 11.932 8.033 1.00 85.94 112 GLN A N 1
ATOM 843 C CA . GLN A 1 112 ? -0.649 13.225 7.415 1.00 85.94 112 GLN A CA 1
ATOM 844 C C . GLN A 1 112 ? -1.124 13.120 5.957 1.00 85.94 112 GLN A C 1
ATOM 846 O O . GLN A 1 112 ? -1.955 13.907 5.508 1.00 85.94 112 GLN A O 1
ATOM 851 N N . THR A 1 113 ? -0.634 12.132 5.203 1.00 86.50 113 THR A N 1
ATOM 852 C CA . THR A 1 113 ? -1.007 11.940 3.789 1.00 86.50 113 THR A CA 1
ATOM 853 C C . THR A 1 113 ? -2.070 10.866 3.558 1.00 86.50 113 THR A C 1
ATOM 855 O O . THR A 1 113 ? -2.593 10.766 2.447 1.00 86.50 113 THR A O 1
ATOM 858 N N . TRP A 1 114 ? -2.442 10.092 4.581 1.00 88.81 114 TRP A N 1
ATOM 859 C CA . TRP A 1 114 ? -3.304 8.918 4.418 1.00 88.81 114 TRP A CA 1
ATOM 860 C C . TRP A 1 114 ? -4.750 9.291 4.123 1.00 88.81 114 TRP A C 1
ATOM 862 O O . TRP A 1 114 ? -5.342 8.709 3.221 1.00 88.81 114 TRP A O 1
ATOM 872 N N . ALA A 1 115 ? -5.302 10.296 4.809 1.00 88.38 115 ALA A N 1
ATOM 873 C CA . ALA A 1 115 ? -6.663 10.769 4.551 1.00 88.38 115 ALA A CA 1
ATOM 874 C C . ALA A 1 115 ? -6.804 11.323 3.119 1.00 88.38 115 ALA A C 1
ATOM 876 O O . ALA A 1 115 ? -7.731 10.967 2.390 1.00 88.38 115 ALA A O 1
ATOM 877 N N . ALA A 1 116 ? -5.824 12.114 2.666 1.00 87.06 116 ALA A N 1
ATOM 878 C CA . ALA A 1 116 ? -5.799 12.664 1.310 1.00 87.06 116 ALA A CA 1
ATOM 879 C C . ALA A 1 116 ? -5.671 11.567 0.236 1.00 87.06 116 ALA A C 1
ATOM 881 O O . ALA A 1 116 ? -6.374 11.584 -0.774 1.00 87.06 116 ALA A O 1
ATOM 882 N N . GLN A 1 117 ? -4.799 10.581 0.456 1.00 86.12 117 GLN A N 1
ATOM 883 C CA . GLN A 1 117 ? -4.642 9.437 -0.443 1.00 86.12 117 GLN A CA 1
ATOM 884 C C . GLN A 1 117 ? -5.876 8.526 -0.448 1.00 86.12 117 GLN A C 1
ATOM 886 O O . GLN A 1 117 ? -6.255 8.034 -1.511 1.00 86.12 117 GLN A O 1
ATOM 891 N N . ALA A 1 118 ? -6.525 8.336 0.703 1.00 89.56 118 ALA A N 1
ATOM 892 C CA . ALA A 1 118 ? -7.772 7.590 0.826 1.00 89.56 118 ALA A CA 1
ATOM 893 C C . ALA A 1 118 ? -8.906 8.263 0.049 1.00 89.56 118 ALA A C 1
ATOM 895 O O . ALA A 1 118 ? -9.643 7.578 -0.654 1.00 89.56 118 ALA A O 1
ATOM 896 N N . GLN A 1 119 ? -8.995 9.596 0.080 1.00 89.06 119 GLN A N 1
ATOM 897 C CA . GLN A 1 119 ? -9.974 10.335 -0.717 1.00 89.06 119 GLN A CA 1
ATOM 898 C C . GLN A 1 119 ? -9.740 10.133 -2.221 1.00 89.06 119 GLN A C 1
ATOM 900 O O . GLN A 1 119 ? -10.672 9.831 -2.962 1.00 89.06 119 GLN A O 1
ATOM 905 N N . LEU A 1 120 ? -8.487 10.217 -2.681 1.00 86.19 120 LEU A N 1
ATOM 906 C CA . LEU A 1 120 ? -8.145 9.961 -4.087 1.00 86.19 120 LEU A CA 1
ATOM 907 C C . LEU A 1 120 ? -8.423 8.508 -4.505 1.00 86.19 120 LEU A C 1
ATOM 909 O O . LEU A 1 120 ? -8.820 8.260 -5.645 1.00 86.19 120 LEU A O 1
ATOM 913 N N . ALA A 1 121 ? -8.220 7.552 -3.595 1.00 86.56 121 ALA A N 1
ATOM 914 C CA . ALA A 1 121 ? -8.541 6.144 -3.810 1.00 86.56 121 ALA A CA 1
ATOM 915 C C . ALA A 1 121 ? -10.060 5.911 -3.883 1.00 86.56 121 ALA A C 1
ATOM 917 O O . ALA A 1 121 ? -10.516 5.194 -4.775 1.00 86.56 121 ALA A O 1
ATOM 918 N N . ALA A 1 122 ? -10.835 6.559 -3.006 1.00 86.25 122 ALA A N 1
ATOM 919 C CA . ALA A 1 122 ? -12.297 6.527 -3.007 1.00 86.25 122 ALA A CA 1
ATOM 920 C C . ALA A 1 122 ? -12.886 7.160 -4.282 1.00 86.25 122 ALA A C 1
ATOM 922 O O . ALA A 1 122 ? -13.822 6.616 -4.862 1.00 86.25 122 ALA A O 1
ATOM 923 N N . ASP A 1 123 ? -12.278 8.242 -4.775 1.00 83.19 123 ASP A N 1
ATOM 924 C CA . ASP A 1 123 ? -12.633 8.898 -6.041 1.00 83.19 123 ASP A CA 1
ATOM 925 C C . ASP A 1 123 ? -12.212 8.090 -7.289 1.00 83.19 123 ASP A C 1
ATOM 927 O O . ASP A 1 123 ? -12.473 8.498 -8.424 1.00 83.19 123 ASP A O 1
ATOM 931 N N . GLY A 1 124 ? -11.489 6.976 -7.119 1.00 83.50 124 GLY A N 1
ATOM 932 C CA . GLY A 1 124 ? -10.960 6.177 -8.224 1.00 83.50 124 GLY A CA 1
ATOM 933 C C . GLY A 1 124 ? -9.853 6.869 -9.033 1.00 83.50 124 GLY A C 1
ATOM 934 O O . GLY A 1 124 ? -9.523 6.424 -10.137 1.00 83.50 124 GLY A O 1
ATOM 935 N N . LYS A 1 125 ? -9.237 7.936 -8.507 1.00 84.88 125 LYS A N 1
ATOM 936 C CA . LYS A 1 125 ? -8.164 8.721 -9.152 1.00 84.88 125 LYS A CA 1
ATOM 937 C C . LYS A 1 125 ? -6.796 8.040 -9.013 1.00 84.88 125 LYS A C 1
ATOM 939 O O . LYS A 1 125 ? -5.793 8.636 -8.618 1.00 84.88 125 LYS A O 1
ATOM 944 N N . TRP A 1 126 ? -6.733 6.765 -9.389 1.00 78.50 126 TRP A N 1
ATOM 945 C CA . TRP A 1 126 ? -5.541 5.921 -9.254 1.00 78.50 126 TRP A CA 1
ATOM 946 C C . TRP A 1 126 ? -4.330 6.426 -10.051 1.00 78.50 126 TRP A C 1
ATOM 948 O O . TRP A 1 126 ? -3.186 6.190 -9.658 1.00 78.50 126 TRP A O 1
ATOM 958 N N . ASP A 1 127 ? -4.553 7.133 -11.160 1.00 82.00 127 ASP A N 1
ATOM 959 C CA . ASP A 1 127 ? -3.474 7.719 -11.962 1.00 82.00 127 ASP A CA 1
ATOM 960 C C . ASP A 1 127 ? -2.786 8.892 -11.253 1.00 82.00 127 ASP A C 1
ATOM 962 O O . ASP A 1 127 ? -1.566 9.049 -11.358 1.00 82.00 127 ASP A O 1
ATOM 966 N N . GLU A 1 128 ? -3.534 9.680 -10.478 1.00 79.31 128 GLU A N 1
ATOM 967 C CA . GLU A 1 128 ? -2.983 10.775 -9.676 1.00 79.31 128 GLU A CA 1
ATOM 968 C C . GLU A 1 128 ? -2.191 10.240 -8.486 1.00 79.31 128 GLU A C 1
ATOM 970 O O . GLU A 1 128 ? -1.069 10.694 -8.255 1.00 79.31 128 GLU A O 1
ATOM 975 N N . LEU A 1 129 ? -2.698 9.197 -7.818 1.00 78.38 129 LEU A N 1
ATOM 976 C CA . LEU A 1 129 ? -1.957 8.459 -6.790 1.00 78.38 129 LEU A CA 1
ATOM 977 C C . LEU A 1 129 ? -0.623 7.929 -7.332 1.00 78.38 129 LEU A C 1
ATOM 979 O O . LEU A 1 129 ? 0.427 8.163 -6.738 1.00 78.38 129 LEU A O 1
ATOM 983 N N . LYS A 1 130 ? -0.623 7.297 -8.514 1.00 81.12 130 LYS A N 1
ATOM 984 C CA . LYS A 1 130 ? 0.616 6.842 -9.171 1.00 81.12 130 LYS A CA 1
ATOM 985 C C . LYS A 1 130 ? 1.546 8.000 -9.521 1.00 81.12 130 LYS A C 1
A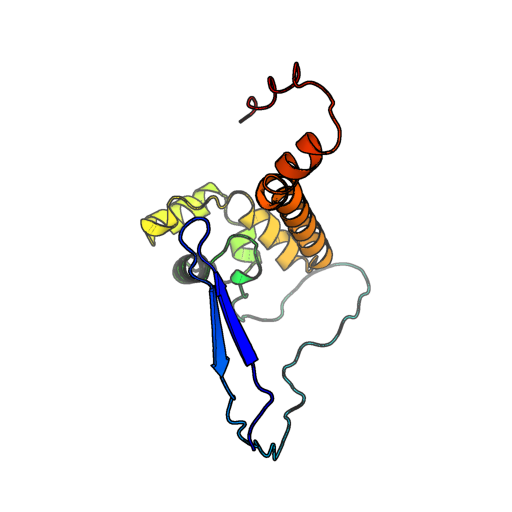TOM 987 O O . LYS A 1 130 ? 2.762 7.867 -9.392 1.00 81.12 130 LYS A O 1
ATOM 992 N N . LYS A 1 131 ? 1.012 9.130 -9.996 1.00 83.75 131 LYS A N 1
ATOM 993 C CA . LYS A 1 131 ? 1.812 10.324 -10.307 1.00 83.75 131 LYS A CA 1
ATOM 994 C C . LYS A 1 131 ? 2.455 10.893 -9.042 1.00 83.75 131 LYS A C 1
ATOM 996 O O . LYS A 1 131 ? 3.624 11.279 -9.084 1.00 83.75 131 LYS A O 1
ATOM 1001 N N . MET A 1 132 ? 1.724 10.888 -7.929 1.00 74.75 132 MET A N 1
ATOM 1002 C CA . MET A 1 132 ? 2.223 11.294 -6.622 1.00 74.75 132 MET A CA 1
ATOM 1003 C C . MET A 1 132 ? 3.321 10.349 -6.127 1.00 74.75 132 MET A C 1
ATOM 1005 O O . MET A 1 132 ? 4.427 10.822 -5.866 1.00 74.75 132 MET A O 1
ATOM 1009 N N . ALA A 1 133 ? 3.083 9.036 -6.142 1.00 76.31 133 ALA A N 1
ATOM 1010 C CA . ALA A 1 133 ? 4.064 8.023 -5.752 1.00 76.31 133 ALA A CA 1
ATOM 1011 C C . ALA A 1 133 ? 5.343 8.096 -6.607 1.00 76.31 133 ALA A C 1
ATOM 1013 O O . ALA A 1 133 ? 6.455 8.092 -6.088 1.00 76.31 133 ALA A O 1
ATOM 1014 N N . ARG A 1 134 ? 5.224 8.281 -7.932 1.00 80.38 134 ARG A N 1
ATOM 1015 C CA . ARG A 1 134 ? 6.390 8.492 -8.817 1.00 80.38 134 ARG A CA 1
ATOM 1016 C C . ARG A 1 134 ? 7.178 9.750 -8.469 1.00 80.38 134 ARG A C 1
ATOM 1018 O O . ARG A 1 134 ? 8.390 9.783 -8.672 1.00 80.38 134 ARG A O 1
ATOM 1025 N N . ARG A 1 135 ? 6.511 10.818 -8.025 1.00 78.00 135 ARG A N 1
ATOM 1026 C CA . ARG A 1 135 ? 7.179 12.061 -7.616 1.00 78.00 135 ARG A CA 1
ATOM 1027 C C . ARG A 1 135 ? 7.975 11.832 -6.332 1.00 78.00 135 ARG A C 1
ATOM 1029 O O . ARG A 1 135 ? 9.135 12.240 -6.291 1.00 78.00 135 ARG A O 1
ATOM 1036 N N . VAL A 1 136 ? 7.391 11.132 -5.359 1.00 73.88 136 VAL A N 1
ATOM 1037 C CA . VAL A 1 136 ? 8.069 10.711 -4.123 1.00 73.88 136 VAL A CA 1
ATOM 1038 C C . VAL A 1 136 ? 9.254 9.797 -4.449 1.00 73.88 136 VAL A C 1
ATOM 1040 O O . VAL A 1 136 ? 10.375 10.084 -4.039 1.00 73.88 136 VAL A O 1
ATOM 1043 N N . GLU A 1 137 ? 9.067 8.783 -5.301 1.00 73.69 137 GLU A N 1
ATOM 1044 C CA . GLU A 1 137 ? 10.136 7.877 -5.744 1.00 73.69 137 GLU A CA 1
ATOM 1045 C C . GLU A 1 137 ? 11.262 8.633 -6.469 1.00 73.69 137 GLU A C 1
ATOM 1047 O O . GLU A 1 137 ? 12.446 8.382 -6.245 1.00 73.69 137 GLU A O 1
ATOM 1052 N N . ARG A 1 138 ? 10.921 9.591 -7.339 1.00 78.00 138 ARG A N 1
ATOM 1053 C CA . ARG A 1 138 ? 11.904 10.401 -8.072 1.00 78.00 138 ARG A CA 1
ATOM 1054 C C . ARG A 1 138 ? 12.702 11.299 -7.130 1.00 78.00 138 ARG A C 1
ATOM 1056 O O . ARG A 1 138 ? 13.913 11.431 -7.314 1.00 78.00 138 ARG A O 1
ATOM 1063 N N . TRP A 1 139 ? 12.046 11.897 -6.139 1.00 74.38 139 TRP A N 1
ATOM 1064 C CA . TRP A 1 139 ? 12.683 12.690 -5.089 1.00 74.38 139 TRP A CA 1
ATOM 1065 C C . TRP A 1 139 ? 13.609 11.816 -4.227 1.00 74.38 139 TRP A C 1
ATOM 1067 O O . TRP A 1 139 ? 14.799 12.117 -4.114 1.00 74.38 139 TRP A O 1
ATOM 1077 N N . TYR A 1 140 ? 13.128 10.655 -3.772 1.00 63.81 140 TYR A N 1
ATOM 1078 C CA . TYR A 1 140 ? 13.904 9.655 -3.034 1.00 63.81 140 TYR A CA 1
ATOM 1079 C C . TYR A 1 140 ? 15.121 9.162 -3.835 1.00 63.81 140 TYR A C 1
ATOM 1081 O O . TYR A 1 140 ? 16.248 9.161 -3.344 1.00 63.81 140 TYR A O 1
ATOM 1089 N N . ARG A 1 141 ? 14.956 8.820 -5.120 1.00 65.12 141 ARG A N 1
ATOM 1090 C CA . ARG A 1 141 ? 16.070 8.430 -6.003 1.00 65.12 141 ARG A CA 1
ATOM 1091 C C . ARG A 1 141 ? 17.090 9.552 -6.190 1.00 65.12 141 ARG A C 1
ATOM 1093 O O . ARG A 1 141 ? 18.287 9.272 -6.279 1.00 65.12 141 ARG A O 1
ATOM 1100 N N . LYS A 1 142 ? 16.641 10.809 -6.273 1.00 68.12 142 LYS A N 1
ATOM 1101 C CA . LYS A 1 142 ? 17.514 11.980 -6.447 1.00 68.12 142 LYS A CA 1
ATOM 1102 C C . LYS A 1 142 ? 18.331 12.277 -5.185 1.00 68.12 142 LYS A C 1
ATOM 1104 O O . LYS A 1 142 ? 19.490 12.651 -5.327 1.00 68.12 142 LYS A O 1
ATOM 1109 N N . ILE A 1 143 ? 17.761 12.083 -3.997 1.00 64.88 143 ILE A N 1
ATOM 1110 C CA . ILE A 1 143 ? 18.398 12.445 -2.721 1.00 64.88 143 ILE A CA 1
ATOM 1111 C C . ILE A 1 143 ? 19.142 11.264 -2.086 1.00 64.88 143 ILE A C 1
ATOM 1113 O O . ILE A 1 143 ? 20.281 11.421 -1.658 1.00 64.88 143 ILE A O 1
ATOM 1117 N N . ILE A 1 144 ? 18.547 10.067 -2.075 1.00 60.16 144 ILE A N 1
ATOM 1118 C CA . ILE A 1 144 ? 19.028 8.906 -1.303 1.00 60.16 144 ILE A CA 1
ATOM 1119 C C . ILE A 1 144 ? 19.780 7.881 -2.168 1.00 60.16 144 ILE A C 1
ATOM 1121 O O . ILE A 1 144 ? 20.769 7.308 -1.711 1.00 60.16 144 ILE A O 1
ATOM 1125 N N . VAL A 1 145 ? 19.392 7.675 -3.437 1.00 56.19 145 VAL A N 1
ATOM 1126 C CA . VAL A 1 145 ? 20.067 6.711 -4.347 1.00 56.19 145 VAL A CA 1
ATOM 1127 C C . VAL A 1 145 ? 21.208 7.355 -5.154 1.00 56.19 145 VAL A C 1
ATOM 1129 O O . VAL A 1 145 ? 22.207 6.700 -5.464 1.00 56.19 145 VAL A O 1
ATOM 1132 N N . LYS A 1 146 ? 21.136 8.663 -5.438 1.00 54.59 146 LYS A N 1
ATOM 1133 C CA . LYS A 1 146 ? 22.199 9.428 -6.121 1.00 54.59 146 LYS A CA 1
ATOM 1134 C C . LYS A 1 146 ? 23.371 10.005 -5.282 1.00 54.59 146 LYS A C 1
ATOM 1136 O O . LYS A 1 146 ? 24.258 10.570 -5.920 1.00 54.59 146 LYS A O 1
ATOM 1141 N N . PRO A 1 147 ? 23.533 9.837 -3.952 1.00 49.19 147 PRO A N 1
ATOM 1142 C CA . PRO A 1 147 ? 24.696 10.395 -3.253 1.00 49.19 147 PRO A CA 1
ATOM 1143 C C . PRO A 1 147 ? 25.969 9.531 -3.376 1.00 49.19 147 PRO A C 1
ATOM 1145 O O . PRO A 1 147 ? 27.079 10.047 -3.248 1.00 49.19 147 PRO A O 1
ATOM 1148 N N . LYS A 1 148 ? 25.868 8.229 -3.697 1.00 48.62 148 LYS A N 1
ATOM 1149 C CA . LYS A 1 148 ? 27.054 7.348 -3.820 1.00 48.62 148 LYS A CA 1
ATOM 1150 C C . LYS A 1 148 ? 27.808 7.466 -5.150 1.00 48.62 148 LYS A C 1
ATOM 1152 O O . LYS A 1 148 ? 29.001 7.166 -5.198 1.00 48.62 148 LYS A O 1
ATOM 1157 N N . ASN A 1 149 ? 27.141 7.924 -6.210 1.00 52.72 149 ASN A N 1
ATOM 1158 C CA . ASN A 1 149 ? 27.723 7.978 -7.555 1.00 52.72 149 ASN A CA 1
ATOM 1159 C C . ASN A 1 149 ? 28.186 9.386 -7.968 1.00 52.72 149 ASN A C 1
ATOM 1161 O O . ASN A 1 149 ? 29.031 9.488 -8.852 1.00 52.72 149 ASN A O 1
ATOM 1165 N N . LEU A 1 150 ? 27.737 10.457 -7.296 1.00 48.16 150 LEU A N 1
ATOM 1166 C CA . LEU A 1 150 ? 28.249 11.813 -7.549 1.00 48.16 150 LEU A CA 1
ATOM 1167 C C . LEU A 1 150 ? 29.668 12.028 -6.990 1.00 48.16 150 LEU A C 1
ATOM 1169 O O . LEU A 1 150 ? 30.505 12.614 -7.673 1.00 48.16 150 LEU A O 1
ATOM 1173 N N . ARG A 1 151 ? 30.001 11.456 -5.820 1.00 48.88 151 ARG A N 1
ATOM 1174 C CA . ARG A 1 151 ? 31.369 11.516 -5.253 1.00 48.88 151 ARG A CA 1
ATOM 1175 C C . ARG A 1 151 ? 32.432 10.847 -6.134 1.00 48.88 151 ARG A C 1
ATOM 1177 O O . ARG A 1 151 ? 33.596 11.221 -6.072 1.00 48.88 151 ARG A O 1
ATOM 1184 N N . LYS A 1 152 ? 32.049 9.879 -6.976 1.00 49.78 152 LYS A N 1
ATOM 1185 C CA . LYS A 1 152 ? 32.968 9.223 -7.926 1.00 49.78 152 LYS A CA 1
ATOM 1186 C C . LYS A 1 152 ? 33.125 9.984 -9.245 1.00 49.78 152 LYS A C 1
ATOM 1188 O O . LYS A 1 152 ? 34.133 9.797 -9.916 1.00 49.78 152 LYS A O 1
ATOM 1193 N N . MET A 1 153 ? 32.163 10.832 -9.615 1.00 45.88 153 MET A N 1
ATOM 1194 C CA . MET A 1 153 ? 32.252 11.656 -10.827 1.00 45.88 153 MET A CA 1
ATOM 1195 C C . MET A 1 153 ? 32.976 12.985 -10.585 1.00 45.88 153 MET A C 1
ATOM 1197 O O . MET A 1 153 ? 33.687 13.441 -11.477 1.00 45.88 153 MET A O 1
ATOM 1201 N N . ALA A 1 154 ? 32.875 13.561 -9.382 1.00 47.47 154 ALA A N 1
ATOM 1202 C CA . ALA A 1 154 ? 33.592 14.789 -9.022 1.00 47.47 154 ALA A CA 1
ATOM 1203 C C . ALA A 1 154 ? 35.124 14.608 -8.992 1.00 47.47 154 ALA A C 1
ATOM 1205 O O . ALA A 1 154 ? 35.858 15.518 -9.343 1.00 47.47 154 ALA A O 1
ATOM 1206 N N . HIS A 1 155 ? 35.626 13.403 -8.695 1.00 43.09 155 HIS A N 1
ATOM 1207 C CA . HIS A 1 155 ? 37.060 13.100 -8.815 1.00 43.09 155 HIS A CA 1
ATOM 1208 C C . HIS A 1 155 ? 37.546 12.886 -10.263 1.00 43.09 155 HIS A C 1
ATOM 1210 O O . HIS A 1 155 ? 38.749 12.777 -10.477 1.00 43.09 155 HIS A O 1
ATOM 1216 N N . LYS A 1 156 ? 36.645 12.815 -11.259 1.00 49.31 156 LYS A N 1
ATOM 1217 C CA . LYS A 1 156 ? 36.998 12.651 -12.685 1.00 49.31 156 LYS A CA 1
ATOM 1218 C C . LYS A 1 156 ? 36.929 13.962 -13.483 1.00 49.31 156 LYS A C 1
ATOM 1220 O O . LYS A 1 156 ? 37.441 14.020 -14.595 1.00 49.31 156 LYS A O 1
ATOM 1225 N N . LYS A 1 157 ? 36.334 15.019 -12.931 1.00 46.22 157 LYS A N 1
ATOM 1226 C CA . LYS A 1 157 ? 36.379 16.371 -13.500 1.00 46.22 157 LYS A CA 1
ATOM 1227 C C . LYS A 1 157 ? 36.887 17.302 -12.409 1.00 46.22 157 LYS A C 1
ATOM 1229 O O . LYS A 1 157 ? 36.117 17.665 -11.531 1.00 46.22 157 LYS A O 1
ATOM 1234 N N . GLY A 1 158 ? 38.188 17.592 -12.428 1.00 43.44 158 GLY A N 1
ATOM 1235 C CA . GLY A 1 158 ? 38.874 18.410 -11.428 1.00 43.44 158 GLY A CA 1
ATOM 1236 C C . GLY A 1 158 ? 38.323 19.831 -11.357 1.00 43.44 158 GLY A C 1
ATOM 1237 O O . GLY A 1 158 ? 38.863 20.735 -11.979 1.00 43.44 158 GLY A O 1
ATOM 1238 N N . VAL A 1 159 ? 37.247 20.021 -10.596 1.00 43.81 159 VAL A N 1
ATOM 1239 C CA . VAL A 1 159 ? 36.678 21.331 -10.284 1.00 43.81 159 VAL A CA 1
ATOM 1240 C C . VAL A 1 159 ? 36.598 21.437 -8.768 1.00 43.81 159 VAL A C 1
ATOM 1242 O O . VAL A 1 159 ? 35.967 20.614 -8.103 1.00 43.81 159 VAL A O 1
ATOM 1245 N N . GLY A 1 160 ? 37.338 22.412 -8.242 1.00 32.34 160 GLY A N 1
ATOM 1246 C CA . GLY A 1 160 ? 37.546 22.656 -6.824 1.00 32.34 160 GLY A CA 1
ATOM 1247 C C . GLY A 1 160 ? 36.245 22.884 -6.062 1.00 32.34 160 GLY A C 1
ATOM 1248 O O . GLY A 1 160 ? 35.358 23.621 -6.481 1.00 32.34 160 GLY A O 1
ATOM 1249 N N . SER A 1 161 ? 36.171 22.220 -4.917 1.00 43.09 161 SER A N 1
ATOM 1250 C CA . SER A 1 161 ? 35.124 22.328 -3.913 1.00 43.09 161 SER A CA 1
ATOM 1251 C C . SER A 1 161 ? 35.295 23.619 -3.116 1.00 43.09 161 SER A C 1
ATOM 1253 O O . SER A 1 161 ? 36.159 23.673 -2.246 1.00 43.09 161 SER A O 1
ATOM 1255 N N . SER A 1 162 ? 34.456 24.628 -3.346 1.00 40.25 162 SER A N 1
ATOM 1256 C CA . SER A 1 162 ? 34.101 25.592 -2.299 1.00 40.25 162 SER A CA 1
ATOM 1257 C C . SER A 1 162 ? 32.818 26.337 -2.666 1.00 40.25 162 SER A C 1
ATOM 1259 O O . SER A 1 162 ? 32.679 26.800 -3.793 1.00 40.25 162 SER A O 1
ATOM 1261 N N . LYS A 1 163 ? 31.929 26.475 -1.675 1.00 47.31 163 LYS A N 1
ATOM 1262 C CA . LYS A 1 163 ? 30.675 27.253 -1.660 1.00 47.31 163 LYS A CA 1
ATOM 1263 C C . LYS A 1 163 ? 29.485 26.637 -2.402 1.00 47.31 163 LYS A C 1
ATOM 1265 O O . LYS A 1 163 ? 29.345 26.790 -3.608 1.00 47.31 163 LYS A O 1
ATOM 1270 N N . THR A 1 164 ? 28.607 25.979 -1.637 1.00 39.38 164 THR A N 1
ATOM 1271 C CA . THR A 1 164 ? 27.122 26.089 -1.655 1.00 39.38 164 THR A CA 1
ATOM 1272 C C . THR A 1 164 ? 26.499 24.852 -0.996 1.00 39.38 164 THR A C 1
ATOM 1274 O O . THR A 1 164 ? 25.895 24.005 -1.645 1.00 39.38 164 THR A O 1
ATOM 1277 N N . VAL A 1 165 ? 26.672 24.716 0.320 1.00 38.84 165 VAL A N 1
ATOM 1278 C CA . VAL A 1 165 ? 25.879 23.786 1.145 1.00 38.84 165 VAL A CA 1
ATOM 1279 C C . VAL A 1 165 ? 25.537 24.447 2.475 1.00 38.84 165 VAL A C 1
ATOM 1281 O O . VAL A 1 165 ? 25.793 23.902 3.536 1.00 38.84 165 VAL A O 1
ATOM 1284 N N . GLU A 1 166 ? 24.964 25.642 2.413 1.00 41.34 166 GLU A N 1
ATOM 1285 C CA . GLU A 1 166 ? 24.208 26.210 3.526 1.00 41.34 166 GLU A CA 1
ATOM 1286 C C . GLU A 1 166 ? 22.913 26.787 2.956 1.00 41.34 166 GLU A C 1
ATOM 1288 O O . GLU A 1 166 ? 22.919 27.384 1.880 1.00 41.34 166 GLU A O 1
ATOM 1293 N N . ASN A 1 167 ? 21.825 26.566 3.692 1.00 37.03 167 ASN A N 1
ATOM 1294 C CA . ASN A 1 167 ? 20.439 26.976 3.446 1.00 37.03 167 ASN A CA 1
ATOM 1295 C C . ASN A 1 167 ? 19.597 26.017 2.604 1.00 37.03 167 ASN A C 1
ATOM 1297 O O . ASN A 1 167 ? 19.421 26.214 1.408 1.00 37.03 167 ASN A O 1
ATOM 1301 N N . LEU A 1 168 ? 19.024 25.008 3.272 1.00 37.59 168 LEU A N 1
ATOM 1302 C CA . LEU A 1 168 ? 17.618 24.590 3.109 1.00 37.59 168 LEU A CA 1
ATOM 1303 C C . LEU A 1 168 ? 17.271 23.507 4.149 1.00 37.59 168 LEU A C 1
ATOM 1305 O O . LEU A 1 168 ? 16.924 22.375 3.828 1.00 37.59 168 LEU A O 1
ATOM 1309 N N . THR A 1 169 ? 17.385 23.876 5.424 1.00 43.78 169 THR A N 1
ATOM 1310 C CA . THR A 1 169 ? 16.766 23.171 6.559 1.00 43.78 169 THR A CA 1
ATOM 1311 C C . THR A 1 169 ? 16.113 24.196 7.474 1.00 43.78 169 THR A C 1
ATOM 1313 O O . THR A 1 169 ? 16.488 24.310 8.630 1.00 43.78 169 THR A O 1
ATOM 1316 N N . LEU A 1 170 ? 15.179 24.980 6.943 1.00 34.88 170 LEU A N 1
ATOM 1317 C CA . LEU A 1 170 ? 14.232 25.762 7.735 1.00 34.88 170 LEU A CA 1
ATOM 1318 C C . LEU A 1 170 ? 12.957 25.894 6.905 1.00 34.88 170 LEU A C 1
ATOM 1320 O O . LEU A 1 170 ? 12.911 26.652 5.940 1.00 34.88 170 LEU A O 1
ATOM 1324 N N . ASN A 1 171 ? 12.008 25.012 7.200 1.00 33.34 171 ASN A N 1
ATOM 1325 C CA . ASN A 1 171 ? 10.581 25.286 7.367 1.00 33.34 171 ASN A CA 1
ATOM 1326 C C . ASN A 1 171 ? 9.918 23.924 7.574 1.00 33.34 171 ASN A C 1
ATOM 1328 O O . ASN A 1 171 ? 9.580 23.213 6.624 1.00 33.34 171 ASN A O 1
ATOM 1332 N N . ALA A 1 172 ? 9.915 23.552 8.857 1.00 38.66 172 ALA A N 1
ATOM 1333 C CA . ALA A 1 172 ? 8.898 22.699 9.447 1.00 38.66 172 ALA A CA 1
ATOM 1334 C C . ALA A 1 172 ? 7.511 23.326 9.242 1.00 38.66 172 ALA A C 1
ATOM 1336 O O . ALA A 1 172 ? 7.455 24.573 9.109 1.00 38.66 172 ALA A O 1
#

Radius of gyration: 25.5 Å; chains: 1; bounding box: 71×59×40 Å

Foldseek 3Di:
DKADWDWDWDDDPPPPDIDTDTDIDDDDDDDDPDDPPDPDDDDDDDDDDDDDDDDDPDFDPLVLFPQCDPLLQVLCVVVVNRALVSLLPDDQVRSLVSQCVSDVVCNPGRCVCSSVSSVCVVVVVVVVSVVVVVVVVVVCCVPPVPPVVVVVVCVVDPDDDDDDDDDDDDDD

pLDDT: mean 73.41, std 19.3, range [31.53, 91.56]

Organism: Capnocytophaga ochracea (NCBI:txid1018)

Secondary structure (DSSP, 8-state):
-EEEEEEEEEE-TTS--EEEEEEEEEPPP----------------------------S---GGGSTT--HHHHHHHHHTT--SHHHHHHS-HHHHHHHHHHH-GGGTT--GGGHHHHHHHHHTT-HHHHHHHHHHHHHHHIIIIISHHHHHHHHTTS-----S---------

InterPro domains:
  IPR003583 Helix-hairpin-helix DNA-binding motif, class 1 [SM00278] (60-79)
  IPR018258 Large ribosomal subunit protein bL21, conserved site [PS01169] (6-28)
  IPR028909 Large ribosomal subunit protein bL21-like [PF00829] (2-35)
  IPR036164 Large ribosomal subunit protein bL21-like superfamily [SSF141091] (2-35)
  IPR060101 SAM-like helix-hairpin-helix tandem [PF14520] (60-98)

Sequence (172 aa):
MKGDKVLVFKKKRRKGYKVKNGHRQFLTQIVIENIVASGAKSTQAKPKTEKAPVKSAKADDLKKIEGIGPKAAEALVAAGVDTFAKLAKKSVEEIKTILSETSSTLAHLDPQTWAAQAQLAADGKWDELKKMARRVERWYRKIIVKPKNLRKMAHKKGVGSSKTVENLTLNA